Protein AF-A0A420JC66-F1 (afdb_monomer_lite)

Sequence (70 aa):
MAGGPRLIFEQKHRICKQESKHPLTSQANLAKWVKTQCNLEDTPNRSMISRRLANQKIFEQKVSSELIKN

Organism: NCBI:txid62708

Radius of gyration: 12.49 Å; chains: 1; bounding box: 33×33×26 Å

Secondary structure (DSSP, 8-state):
--------HHHHHHHHHHHHH-TT--HHHHHHHHHHHTT-SSPPPHHHHHHHHHTHHHHHHHHHHHHTT-

Structure (mmCIF, N/CA/C/O backbone):
data_AF-A0A420JC66-F1
#
_entry.id   AF-A0A420JC66-F1
#
loop_
_atom_site.group_PDB
_atom_site.id
_atom_site.type_symbol
_atom_site.label_atom_id
_atom_site.label_alt_id
_atom_site.label_comp_id
_atom_site.label_asym_id
_atom_site.label_entity_id
_atom_site.label_seq_id
_atom_site.pdbx_PDB_ins_code
_atom_site.Cartn_x
_atom_site.Cartn_y
_atom_site.Cartn_z
_atom_site.occupancy
_atom_site.B_iso_or_equiv
_atom_site.auth_seq_id
_atom_site.auth_comp_id
_atom_site.auth_asym_id
_atom_site.auth_atom_id
_atom_site.pdbx_PDB_model_num
ATOM 1 N N . MET A 1 1 ? 21.650 -1.958 -5.127 1.00 39.44 1 MET A N 1
ATOM 2 C CA . MET A 1 1 ? 20.380 -2.327 -4.462 1.00 39.44 1 MET A CA 1
ATOM 3 C C . MET A 1 1 ? 19.312 -1.345 -4.913 1.00 39.44 1 MET A C 1
ATOM 5 O O . MET A 1 1 ? 19.442 -0.163 -4.624 1.00 39.44 1 MET A O 1
ATOM 9 N N . ALA A 1 2 ? 18.340 -1.797 -5.707 1.00 47.16 2 ALA A N 1
ATOM 10 C CA . ALA A 1 2 ? 17.351 -0.922 -6.334 1.00 47.16 2 ALA A CA 1
ATOM 11 C C . ALA A 1 2 ? 16.366 -0.365 -5.291 1.00 47.16 2 ALA A C 1
ATOM 13 O O . ALA A 1 2 ? 15.660 -1.116 -4.613 1.00 47.16 2 ALA A O 1
ATOM 14 N N . GLY A 1 3 ? 16.340 0.961 -5.142 1.00 50.62 3 GLY A N 1
ATOM 15 C CA . GLY A 1 3 ? 15.254 1.650 -4.458 1.00 50.62 3 GLY A CA 1
ATOM 16 C C . GLY A 1 3 ? 14.002 1.532 -5.319 1.00 50.62 3 GLY A C 1
ATOM 17 O O . GLY A 1 3 ? 14.027 1.941 -6.472 1.00 50.62 3 GLY A O 1
ATOM 18 N N . GLY A 1 4 ? 12.939 0.923 -4.789 1.00 61.56 4 GLY A N 1
ATOM 19 C CA . GLY A 1 4 ? 11.668 0.791 -5.506 1.00 61.56 4 GLY A CA 1
ATOM 20 C C . GLY A 1 4 ? 11.003 2.146 -5.809 1.00 61.56 4 GLY A C 1
ATOM 21 O O . GLY A 1 4 ? 11.519 3.199 -5.419 1.00 61.56 4 GLY A O 1
ATOM 22 N N . PRO A 1 5 ? 9.827 2.141 -6.459 1.00 72.12 5 PRO A N 1
ATOM 23 C CA . PRO A 1 5 ? 9.220 3.346 -7.018 1.00 72.12 5 PRO A CA 1
ATOM 24 C C . PRO A 1 5 ? 8.899 4.370 -5.928 1.00 72.12 5 PRO A C 1
ATOM 26 O O . PRO A 1 5 ? 8.385 4.043 -4.854 1.00 72.12 5 PRO A O 1
ATOM 29 N N . ARG A 1 6 ? 9.174 5.652 -6.176 1.00 78.94 6 ARG A N 1
ATOM 30 C CA . ARG A 1 6 ? 8.878 6.702 -5.194 1.00 78.94 6 ARG A CA 1
ATOM 31 C C . ARG A 1 6 ? 7.366 6.925 -5.108 1.00 78.94 6 ARG A C 1
ATOM 33 O O . ARG A 1 6 ? 6.799 7.674 -5.889 1.00 78.94 6 ARG A O 1
ATOM 40 N N . LEU A 1 7 ? 6.724 6.306 -4.116 1.00 82.25 7 LEU A N 1
ATOM 41 C CA . LEU A 1 7 ? 5.280 6.450 -3.909 1.00 82.25 7 LEU A CA 1
ATOM 42 C C . LEU A 1 7 ? 4.887 7.906 -3.598 1.00 82.25 7 LEU A C 1
ATOM 44 O O . LEU A 1 7 ? 5.504 8.548 -2.732 1.00 82.25 7 LEU A O 1
ATOM 48 N N . ILE A 1 8 ? 3.820 8.393 -4.235 1.00 86.50 8 ILE A N 1
ATOM 49 C CA . ILE A 1 8 ? 3.192 9.691 -3.929 1.00 86.50 8 ILE A CA 1
ATOM 50 C C . ILE A 1 8 ? 2.261 9.587 -2.712 1.00 86.50 8 ILE A C 1
ATOM 52 O O . ILE A 1 8 ? 2.026 8.498 -2.184 1.00 86.50 8 ILE A O 1
ATOM 56 N N . PHE A 1 9 ? 1.772 10.725 -2.210 1.00 82.94 9 PHE A N 1
ATOM 57 C CA . PHE A 1 9 ? 0.947 10.777 -0.996 1.00 82.94 9 PHE A CA 1
ATOM 58 C C . PHE A 1 9 ? -0.303 9.894 -1.094 1.00 82.94 9 PHE A C 1
ATOM 60 O O . PHE A 1 9 ? -0.509 9.041 -0.232 1.00 82.94 9 PHE A O 1
ATOM 67 N N . GLU A 1 10 ? -1.074 10.017 -2.175 1.00 84.56 10 GLU A N 1
ATOM 68 C CA . GLU A 1 10 ? -2.307 9.246 -2.364 1.00 84.56 10 GLU A CA 1
ATOM 69 C C . GLU A 1 10 ? -2.074 7.733 -2.340 1.00 84.56 10 GLU A C 1
ATOM 71 O O . GLU A 1 10 ? -2.840 6.988 -1.733 1.00 84.56 10 GLU A O 1
ATOM 76 N N . GLN A 1 11 ? -0.980 7.269 -2.944 1.00 88.31 11 GLN A N 1
ATOM 77 C CA . GLN A 1 11 ? -0.621 5.852 -2.976 1.00 88.31 11 GLN A CA 1
ATOM 78 C C . GLN A 1 11 ? -0.286 5.336 -1.571 1.00 88.31 11 GLN A C 1
ATOM 80 O O . GLN A 1 11 ? -0.712 4.249 -1.188 1.00 88.31 11 GLN A O 1
ATOM 85 N N . LYS A 1 12 ? 0.425 6.135 -0.762 1.00 86.81 12 LYS A N 1
ATOM 86 C CA . LYS A 1 12 ? 0.706 5.807 0.649 1.00 86.81 12 LYS A CA 1
ATOM 87 C C . LYS A 1 12 ? -0.579 5.735 1.462 1.00 86.81 12 LYS A C 1
ATOM 89 O O . LYS A 1 12 ? -0.745 4.80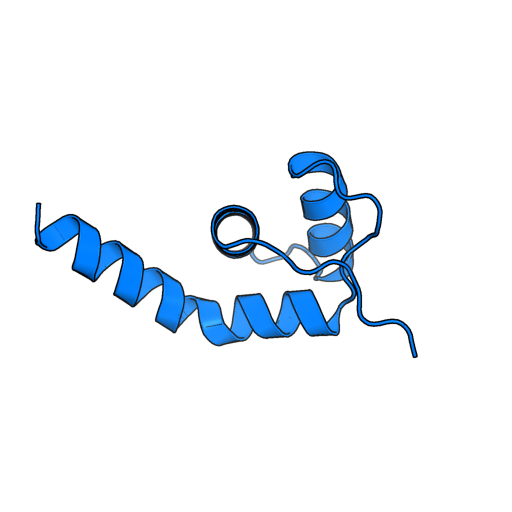9 2.246 1.00 86.81 12 LYS A O 1
ATOM 94 N N . HIS A 1 13 ? -1.486 6.682 1.245 1.00 83.75 13 HIS A N 1
ATOM 95 C CA . HIS A 1 13 ? -2.775 6.709 1.921 1.00 83.75 13 HIS A CA 1
ATOM 96 C C . HIS A 1 13 ? -3.633 5.486 1.557 1.00 83.75 13 HIS A C 1
ATOM 98 O O . HIS A 1 13 ? -4.200 4.844 2.439 1.00 83.75 13 HIS A O 1
ATOM 104 N N . ARG A 1 14 ? -3.661 5.091 0.276 1.00 86.69 14 ARG A N 1
ATOM 105 C CA . ARG A 1 14 ? -4.340 3.869 -0.184 1.00 86.69 14 ARG A CA 1
ATOM 106 C C . ARG A 1 14 ? -3.776 2.603 0.463 1.00 86.69 14 ARG A C 1
ATOM 108 O O . ARG A 1 14 ? -4.567 1.750 0.849 1.00 86.69 14 ARG A O 1
ATOM 115 N N . ILE A 1 15 ? -2.452 2.499 0.622 1.00 89.00 15 ILE A N 1
ATOM 116 C CA . ILE A 1 15 ? -1.802 1.377 1.327 1.00 89.00 15 ILE A CA 1
ATOM 117 C C . ILE A 1 15 ? -2.326 1.266 2.760 1.00 89.00 15 ILE A C 1
ATOM 119 O O . ILE A 1 15 ? -2.802 0.204 3.149 1.00 89.00 15 ILE A O 1
ATOM 123 N N . CYS A 1 16 ? -2.282 2.362 3.524 1.00 86.81 16 CYS A N 1
ATOM 124 C CA . CYS A 1 16 ? -2.757 2.369 4.908 1.00 86.81 16 CYS A CA 1
ATOM 125 C C . CYS A 1 16 ? -4.252 2.030 4.993 1.00 86.81 16 CYS A C 1
ATOM 127 O O . CYS A 1 16 ? -4.654 1.196 5.794 1.00 86.81 16 CYS A O 1
ATOM 129 N N . LYS A 1 17 ? -5.079 2.608 4.110 1.00 86.69 17 LYS A N 1
ATOM 130 C CA . LYS A 1 17 ? -6.523 2.335 4.064 1.00 86.69 17 LYS A CA 1
ATOM 131 C C . LYS A 1 17 ? -6.831 0.872 3.732 1.00 86.69 17 LYS A C 1
ATOM 133 O O . LYS A 1 17 ? -7.792 0.324 4.265 1.00 86.69 17 LYS A O 1
ATOM 138 N N . GLN A 1 18 ? -6.054 0.257 2.841 1.00 89.31 18 GLN A N 1
ATOM 139 C CA . GLN A 1 18 ? -6.224 -1.148 2.478 1.00 89.31 18 GLN A CA 1
ATOM 140 C C . GLN A 1 18 ? -5.847 -2.076 3.633 1.00 89.31 18 GLN A C 1
ATOM 142 O O . GLN A 1 18 ? -6.592 -3.014 3.903 1.00 89.31 18 GLN A O 1
ATOM 147 N N . GLU A 1 19 ? -4.752 -1.783 4.338 1.00 88.38 19 GLU A N 1
ATOM 148 C CA . GLU A 1 19 ? -4.359 -2.522 5.542 1.00 88.38 19 GLU A CA 1
ATOM 149 C C . GLU A 1 19 ? -5.436 -2.424 6.629 1.00 88.38 19 GLU A C 1
ATOM 151 O O . GLU A 1 19 ? -5.858 -3.445 7.158 1.00 88.38 19 GLU A O 1
ATOM 156 N N . SER A 1 20 ? -5.972 -1.226 6.899 1.00 84.06 20 SER A N 1
ATOM 157 C CA . SER A 1 20 ? -7.049 -1.053 7.889 1.00 84.06 20 SER A CA 1
ATOM 158 C C . SER A 1 20 ? -8.312 -1.846 7.554 1.00 84.06 20 SER A C 1
ATOM 160 O O . SER A 1 20 ? -9.010 -2.300 8.455 1.00 84.06 20 SER A O 1
ATOM 162 N N . LYS A 1 21 ? -8.629 -2.009 6.263 1.00 85.50 21 LYS A N 1
ATOM 163 C CA . LYS A 1 21 ? -9.778 -2.807 5.808 1.00 85.50 21 LYS A CA 1
ATOM 164 C C . LYS A 1 21 ? -9.512 -4.310 5.856 1.00 85.50 21 LYS A C 1
ATOM 166 O O . LYS A 1 21 ? -10.442 -5.084 6.064 1.00 85.50 21 LYS A O 1
ATOM 171 N N . HIS A 1 22 ? -8.267 -4.720 5.629 1.00 87.38 22 HIS A N 1
ATOM 172 C CA . HIS A 1 22 ? -7.871 -6.121 5.513 1.00 87.38 22 HIS A CA 1
ATOM 173 C C . HIS A 1 22 ? -6.567 -6.391 6.284 1.00 87.38 22 HIS A C 1
ATOM 175 O O . HIS A 1 22 ? -5.548 -6.699 5.660 1.00 87.38 22 HIS A O 1
ATOM 181 N N . PRO A 1 23 ? -6.591 -6.342 7.628 1.00 81.56 23 PRO A N 1
ATOM 182 C CA . PRO A 1 23 ? -5.388 -6.354 8.474 1.00 81.56 23 PRO A CA 1
ATOM 183 C C . PRO A 1 23 ? -4.610 -7.681 8.470 1.00 81.56 23 PRO A C 1
ATOM 185 O O . PRO A 1 23 ? -3.502 -7.753 8.986 1.00 81.56 23 PRO A O 1
ATOM 188 N N . LEU A 1 24 ? -5.177 -8.748 7.897 1.00 86.44 24 LEU A N 1
ATOM 189 C CA . LEU A 1 24 ? -4.501 -10.041 7.720 1.00 86.44 24 LEU A CA 1
ATOM 190 C C . LEU A 1 24 ? -3.782 -10.154 6.363 1.00 86.44 24 LEU A C 1
ATOM 192 O O . LEU A 1 24 ? -3.193 -11.191 6.050 1.00 86.44 24 LEU A O 1
ATOM 196 N N . THR A 1 25 ? -3.838 -9.112 5.530 1.00 86.56 25 THR A N 1
ATOM 197 C CA . THR A 1 25 ? -3.163 -9.106 4.231 1.00 86.56 25 THR A CA 1
ATOM 198 C C . THR A 1 25 ? -1.656 -9.075 4.438 1.00 86.56 25 THR A C 1
ATOM 200 O O . THR A 1 25 ? -1.111 -8.182 5.076 1.00 86.56 25 THR A O 1
ATOM 203 N N . SER A 1 26 ? -0.935 -10.034 3.859 1.00 89.00 26 SER A N 1
ATOM 204 C CA . SER A 1 26 ? 0.526 -10.008 3.932 1.00 89.00 26 SER A CA 1
ATOM 205 C C . SER A 1 26 ? 1.091 -8.773 3.219 1.00 89.00 26 SER A C 1
ATOM 207 O O . SER A 1 26 ? 0.593 -8.356 2.172 1.00 89.00 26 SER A O 1
ATOM 209 N N . GLN A 1 27 ? 2.208 -8.231 3.711 1.00 88.50 27 GLN A N 1
ATOM 210 C CA . GLN A 1 27 ? 2.883 -7.090 3.073 1.00 88.50 27 GLN A CA 1
ATOM 211 C C . GLN A 1 27 ? 3.261 -7.356 1.603 1.00 88.50 27 GLN A C 1
ATOM 213 O O . GLN A 1 27 ? 3.304 -6.427 0.800 1.00 88.50 27 GLN A O 1
ATOM 218 N N . ALA A 1 28 ? 3.525 -8.616 1.238 1.00 90.00 28 ALA A N 1
ATOM 219 C CA . ALA A 1 28 ? 3.792 -9.013 -0.144 1.00 90.00 28 ALA A CA 1
ATOM 220 C C . ALA A 1 28 ? 2.535 -8.908 -1.024 1.00 90.00 28 ALA A C 1
ATOM 222 O O . ALA A 1 28 ? 2.608 -8.428 -2.155 1.00 90.00 28 ALA A O 1
ATOM 223 N N . ASN A 1 29 ? 1.376 -9.308 -0.498 1.00 90.75 29 ASN A N 1
ATOM 224 C CA . ASN A 1 29 ? 0.102 -9.146 -1.193 1.00 90.75 29 ASN A CA 1
ATOM 225 C C . ASN A 1 29 ? -0.304 -7.670 -1.264 1.00 90.75 29 ASN A C 1
ATOM 227 O O . ASN A 1 29 ? -0.763 -7.220 -2.310 1.00 90.75 29 ASN A O 1
ATOM 231 N N . LEU A 1 30 ? -0.040 -6.895 -0.210 1.00 90.62 30 LEU A N 1
ATOM 232 C CA . LEU A 1 30 ? -0.266 -5.451 -0.187 1.00 90.62 30 LEU A CA 1
ATOM 233 C C . LEU A 1 30 ? 0.597 -4.719 -1.234 1.00 90.62 30 LEU A C 1
ATOM 2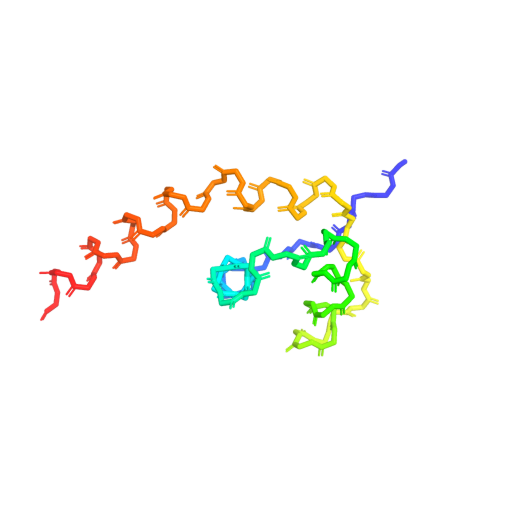35 O O . LEU A 1 30 ? 0.120 -3.817 -1.922 1.00 90.62 30 LEU A O 1
ATOM 239 N N . ALA A 1 31 ? 1.854 -5.144 -1.410 1.00 91.31 31 ALA A N 1
ATOM 240 C CA . ALA A 1 31 ? 2.756 -4.633 -2.441 1.00 91.31 31 ALA A CA 1
ATOM 241 C C . ALA A 1 31 ? 2.252 -4.913 -3.866 1.00 91.31 31 ALA A C 1
ATOM 243 O O . ALA A 1 31 ? 2.264 -4.025 -4.720 1.00 91.31 31 ALA A O 1
ATOM 244 N N . LYS A 1 32 ? 1.780 -6.139 -4.125 1.00 91.88 32 LYS A N 1
ATOM 245 C CA . LYS A 1 32 ? 1.173 -6.500 -5.416 1.00 91.88 32 LYS A CA 1
ATOM 246 C C . LYS A 1 32 ? -0.099 -5.695 -5.668 1.00 91.88 32 LYS A C 1
ATOM 248 O O . LYS A 1 32 ? -0.260 -5.124 -6.742 1.00 91.88 32 LYS A O 1
ATOM 253 N N . TRP A 1 33 ? -0.957 -5.591 -4.656 1.00 92.25 33 TRP A N 1
ATOM 254 C CA . TRP A 1 33 ? -2.198 -4.832 -4.734 1.00 92.25 33 TRP A CA 1
ATOM 255 C C . TRP A 1 33 ? -1.941 -3.365 -5.081 1.00 92.25 33 TRP A C 1
ATOM 257 O O . TRP A 1 33 ? -2.562 -2.846 -6.005 1.00 92.25 33 TRP A O 1
ATOM 267 N N . VAL A 1 34 ? -0.993 -2.700 -4.409 1.00 90.56 34 VAL A N 1
ATOM 268 C CA . VAL A 1 34 ? -0.732 -1.281 -4.687 1.00 90.56 34 VAL A CA 1
ATOM 269 C C . VAL A 1 34 ? -0.119 -1.073 -6.071 1.00 90.56 34 VAL A C 1
ATOM 271 O O . VAL A 1 34 ? -0.463 -0.088 -6.722 1.00 90.56 34 VAL A O 1
ATOM 274 N N . LYS A 1 35 ? 0.717 -2.005 -6.561 1.00 91.06 35 LYS A N 1
ATOM 275 C CA . LYS A 1 35 ? 1.210 -1.966 -7.946 1.00 91.06 35 LYS A CA 1
ATOM 276 C C . LYS A 1 35 ? 0.044 -1.942 -8.931 1.00 91.06 35 LYS A C 1
ATOM 278 O O . LYS A 1 35 ? -0.008 -1.051 -9.771 1.00 91.06 35 LYS A O 1
ATOM 283 N N . THR A 1 36 ? -0.902 -2.870 -8.788 1.00 92.56 36 THR A N 1
ATOM 284 C CA . THR A 1 36 ? -2.079 -2.960 -9.663 1.00 92.56 36 THR A CA 1
ATOM 285 C C . THR A 1 36 ? -2.988 -1.740 -9.526 1.00 92.56 36 THR A C 1
ATOM 287 O O . THR A 1 36 ? -3.374 -1.145 -10.524 1.00 92.56 36 THR A O 1
ATOM 290 N N . GLN A 1 37 ? -3.312 -1.327 -8.300 1.00 90.31 37 GLN A N 1
ATOM 291 C CA . GLN A 1 37 ? -4.261 -0.235 -8.058 1.00 90.31 37 GLN A CA 1
ATOM 292 C C . GLN A 1 37 ? -3.729 1.151 -8.422 1.00 90.31 37 GLN A C 1
ATOM 294 O O . GLN A 1 37 ? -4.519 2.064 -8.647 1.00 90.31 37 GLN A O 1
ATOM 299 N N . CYS A 1 38 ? -2.409 1.329 -8.422 1.00 87.19 38 CYS A N 1
ATOM 300 C CA . CYS A 1 38 ? -1.765 2.609 -8.713 1.00 87.19 38 CYS A CA 1
ATOM 301 C C . CYS A 1 38 ? -1.006 2.600 -10.045 1.00 87.19 38 CYS A C 1
ATOM 303 O O . CYS A 1 38 ? -0.276 3.552 -10.306 1.00 87.19 38 CYS A O 1
ATOM 305 N N . ASN A 1 39 ? -1.159 1.536 -10.844 1.00 88.00 39 ASN A N 1
ATOM 306 C CA . ASN A 1 39 ? -0.472 1.322 -12.117 1.00 88.00 39 ASN A CA 1
ATOM 307 C C . ASN A 1 39 ? 1.037 1.634 -12.052 1.00 88.00 39 ASN A C 1
ATOM 309 O O . ASN A 1 39 ? 1.566 2.404 -12.849 1.00 88.00 39 ASN A O 1
ATOM 313 N N . LEU A 1 40 ? 1.718 1.092 -11.038 1.00 87.19 40 LEU A N 1
ATOM 314 C CA . LEU A 1 40 ? 3.155 1.310 -10.857 1.00 87.19 40 LEU A CA 1
ATOM 315 C C . LEU A 1 40 ? 3.950 0.425 -11.819 1.00 87.19 40 LEU A C 1
ATOM 317 O O . LEU A 1 40 ? 3.633 -0.756 -11.973 1.00 87.19 40 LEU A O 1
ATOM 321 N N . GLU A 1 41 ? 5.029 0.963 -12.385 1.00 88.38 41 GLU A N 1
ATOM 322 C CA . GLU A 1 41 ? 5.975 0.187 -13.201 1.00 88.38 41 GLU A CA 1
ATOM 323 C C . GLU A 1 41 ? 6.557 -0.979 -12.383 1.00 88.38 41 GLU A C 1
ATOM 325 O O . GLU A 1 41 ? 6.481 -2.154 -12.763 1.00 88.38 41 GLU A O 1
ATOM 330 N N . ASP A 1 42 ? 7.003 -0.665 -11.167 1.00 87.81 42 ASP A N 1
ATOM 331 C CA . ASP A 1 42 ? 7.629 -1.611 -10.255 1.00 87.81 42 ASP A CA 1
ATOM 332 C C . ASP A 1 42 ? 6.763 -1.953 -9.046 1.00 87.81 42 ASP A C 1
ATOM 334 O O . ASP A 1 42 ? 5.989 -1.148 -8.525 1.00 87.81 42 ASP A O 1
ATOM 338 N N . THR A 1 43 ? 6.934 -3.178 -8.547 1.00 89.38 43 THR A N 1
ATOM 339 C CA . THR A 1 43 ? 6.306 -3.598 -7.292 1.00 89.38 43 THR A CA 1
ATOM 340 C C . THR A 1 43 ? 7.049 -2.942 -6.128 1.00 89.38 43 THR A C 1
ATOM 342 O O . THR A 1 43 ? 8.259 -3.149 -5.996 1.00 89.38 43 THR A O 1
ATOM 345 N N . PRO A 1 44 ? 6.375 -2.194 -5.235 1.00 88.00 44 PRO A N 1
ATOM 346 C CA . PRO A 1 44 ? 7.025 -1.668 -4.043 1.00 88.00 44 PRO A CA 1
ATOM 347 C C . PRO A 1 44 ? 7.605 -2.797 -3.200 1.00 88.00 44 PRO A C 1
ATOM 349 O O . PRO A 1 44 ? 6.946 -3.801 -2.941 1.00 88.00 44 PRO A O 1
ATOM 352 N N . ASN A 1 45 ? 8.842 -2.639 -2.743 1.00 89.06 45 ASN A N 1
ATOM 353 C CA . ASN A 1 45 ? 9.450 -3.667 -1.912 1.00 89.06 45 ASN A CA 1
ATOM 354 C C . ASN A 1 45 ? 8.845 -3.680 -0.497 1.00 89.06 45 ASN A C 1
ATOM 356 O O . ASN A 1 45 ? 8.215 -2.721 -0.033 1.00 89.06 45 ASN A O 1
ATOM 360 N N . ARG A 1 46 ? 9.077 -4.782 0.218 1.00 85.94 46 ARG A N 1
ATOM 361 C CA . ARG A 1 46 ? 8.527 -5.006 1.560 1.00 85.94 46 ARG A CA 1
ATOM 362 C C . ARG A 1 46 ? 8.913 -3.902 2.554 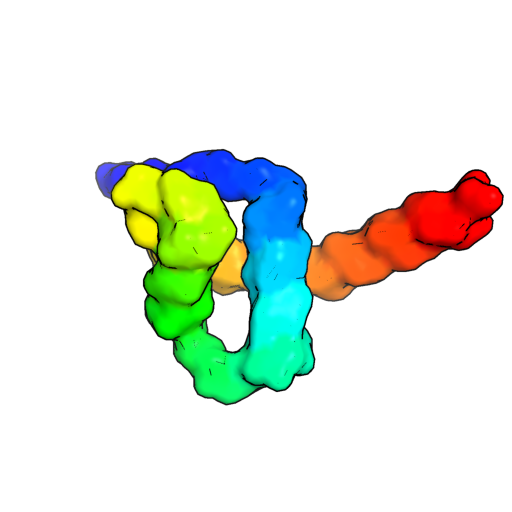1.00 85.94 46 ARG A C 1
ATOM 364 O O . ARG A 1 46 ? 8.073 -3.472 3.340 1.00 85.94 46 ARG A O 1
ATOM 371 N N . SER A 1 47 ? 10.142 -3.391 2.483 1.00 86.75 47 SER A N 1
ATOM 372 C CA . SER A 1 47 ? 10.626 -2.313 3.356 1.00 86.75 47 SER A CA 1
ATOM 373 C C . SER A 1 47 ? 9.864 -1.004 3.143 1.00 86.75 47 SER A C 1
ATOM 375 O O . SER A 1 47 ? 9.576 -0.286 4.101 1.00 86.75 47 SER A O 1
ATOM 377 N N . MET A 1 48 ? 9.489 -0.695 1.899 1.00 87.50 48 MET A N 1
ATOM 378 C CA . MET A 1 48 ? 8.661 0.469 1.591 1.00 87.50 48 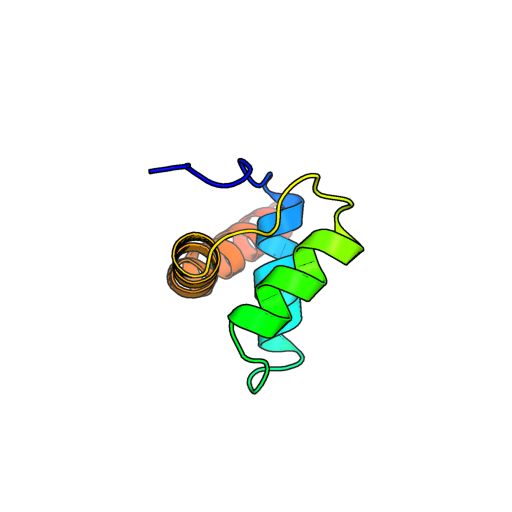MET A CA 1
ATOM 379 C C . MET A 1 48 ? 7.266 0.333 2.188 1.00 87.50 48 MET A C 1
ATOM 381 O O . MET A 1 48 ? 6.807 1.279 2.825 1.00 87.50 48 MET A O 1
ATOM 385 N N . ILE A 1 49 ? 6.623 -0.829 2.023 1.00 88.88 49 ILE A N 1
ATOM 386 C CA . ILE A 1 49 ? 5.308 -1.110 2.613 1.00 88.88 49 ILE A CA 1
ATOM 387 C C . ILE A 1 49 ? 5.372 -0.988 4.134 1.00 88.88 49 ILE A C 1
ATOM 389 O O . ILE A 1 49 ? 4.632 -0.197 4.715 1.00 88.88 49 ILE A O 1
ATOM 393 N N . SER A 1 50 ? 6.329 -1.668 4.770 1.00 88.62 50 SER A N 1
ATOM 394 C CA . SER A 1 50 ? 6.522 -1.617 6.221 1.00 88.62 50 SER A CA 1
ATOM 395 C C . SER A 1 50 ? 6.709 -0.188 6.729 1.00 88.62 50 SER A C 1
ATOM 397 O O . SER A 1 50 ? 6.141 0.180 7.752 1.00 88.62 50 SER A O 1
ATOM 399 N N . ARG A 1 51 ? 7.457 0.656 6.003 1.00 86.75 51 ARG A N 1
ATOM 400 C CA . ARG A 1 51 ? 7.635 2.069 6.365 1.00 86.75 51 ARG A CA 1
ATOM 401 C C . ARG A 1 51 ? 6.338 2.874 6.246 1.00 86.75 51 ARG A C 1
ATOM 403 O O . ARG A 1 51 ? 6.188 3.858 6.964 1.00 86.75 51 ARG A O 1
ATOM 410 N N . ARG A 1 52 ? 5.415 2.526 5.344 1.00 85.81 52 ARG A N 1
ATOM 411 C CA . ARG A 1 52 ? 4.114 3.217 5.246 1.00 85.81 52 ARG A CA 1
ATOM 412 C C . ARG A 1 52 ? 3.179 2.806 6.368 1.00 85.81 52 ARG A C 1
ATOM 414 O O . ARG A 1 52 ? 2.641 3.695 7.015 1.00 85.81 52 ARG A O 1
ATOM 421 N N . LEU A 1 53 ? 3.115 1.514 6.668 1.00 83.94 53 LEU A N 1
ATOM 422 C CA . LEU A 1 53 ? 2.334 0.992 7.789 1.00 83.94 53 LEU A CA 1
ATOM 423 C C . LEU A 1 53 ? 2.852 1.506 9.143 1.00 83.94 53 LEU A C 1
ATOM 425 O O . LEU A 1 53 ? 2.073 1.957 9.969 1.00 83.94 53 LEU A O 1
ATOM 429 N N . ALA A 1 54 ? 4.172 1.566 9.352 1.00 83.50 54 ALA A N 1
ATOM 430 C CA . ALA A 1 54 ? 4.743 2.118 10.588 1.00 83.50 54 ALA A CA 1
ATOM 431 C C . ALA A 1 54 ? 4.396 3.604 10.803 1.00 83.50 54 ALA A C 1
ATOM 433 O O . ALA A 1 54 ? 4.218 4.051 11.931 1.00 83.50 54 ALA A O 1
ATOM 434 N N . ASN A 1 55 ? 4.267 4.370 9.716 1.00 75.06 55 ASN A N 1
ATOM 435 C CA . ASN A 1 55 ? 3.874 5.779 9.769 1.00 75.06 55 ASN A CA 1
ATOM 436 C C . ASN A 1 55 ? 2.352 5.976 9.671 1.00 75.06 55 ASN A C 1
ATOM 438 O O . ASN A 1 55 ? 1.902 7.117 9.604 1.00 75.06 55 ASN A O 1
ATOM 442 N N . GLN A 1 56 ? 1.553 4.905 9.649 1.00 71.50 56 GLN A N 1
ATOM 443 C CA . GLN A 1 56 ? 0.108 4.972 9.437 1.00 71.50 56 GLN A CA 1
ATOM 444 C C . GLN A 1 56 ? -0.585 5.896 10.441 1.00 71.50 56 GLN A C 1
ATOM 446 O O . GLN A 1 56 ? -1.339 6.770 10.026 1.00 71.50 56 GLN A O 1
ATOM 451 N N . LYS A 1 57 ? -0.245 5.790 11.732 1.00 66.75 57 LYS A N 1
ATOM 452 C CA . LYS A 1 57 ? -0.795 6.665 12.781 1.00 66.75 57 LYS A CA 1
ATOM 453 C C . LYS A 1 57 ? -0.472 8.146 12.552 1.00 66.75 57 LYS A C 1
ATOM 455 O O . LYS A 1 57 ? -1.314 8.999 12.805 1.00 66.75 57 LYS A O 1
ATOM 460 N N . ILE A 1 58 ? 0.718 8.455 12.030 1.00 67.12 58 ILE A N 1
ATOM 461 C CA . ILE A 1 58 ? 1.114 9.831 11.686 1.00 67.12 58 ILE A CA 1
ATOM 462 C C . ILE A 1 58 ? 0.271 10.341 10.510 1.00 67.12 58 ILE A C 1
ATOM 464 O O . ILE A 1 58 ? -0.153 11.494 10.510 1.00 67.12 58 ILE A O 1
ATOM 468 N N . PHE A 1 59 ? -0.002 9.491 9.515 1.00 63.16 59 PHE A N 1
ATOM 469 C CA . PHE A 1 59 ? -0.854 9.851 8.379 1.00 63.16 59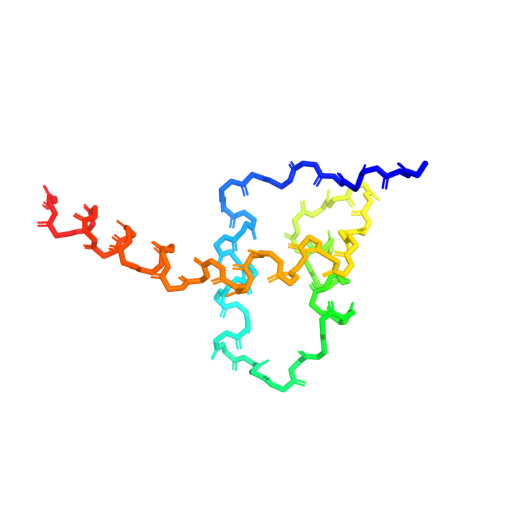 PHE A CA 1
ATOM 470 C C . PHE A 1 59 ? -2.319 10.053 8.787 1.00 63.16 59 PHE A C 1
ATOM 472 O O . PHE A 1 59 ? -2.913 11.054 8.394 1.00 63.16 59 PHE A O 1
ATOM 479 N N . GLU A 1 60 ? -2.887 9.157 9.596 1.00 64.75 60 GLU A N 1
ATOM 480 C CA . GLU A 1 60 ? -4.274 9.250 10.073 1.00 64.75 60 GLU A CA 1
ATOM 481 C C . GLU A 1 60 ? -4.506 10.503 10.932 1.00 64.75 60 GLU A C 1
ATOM 483 O O . GLU A 1 60 ? -5.511 11.191 10.763 1.00 64.75 60 GLU A O 1
ATOM 488 N N . GLN A 1 61 ? -3.550 10.869 11.792 1.00 64.44 61 GLN A N 1
ATOM 489 C CA . GLN A 1 61 ? -3.628 12.107 12.577 1.00 64.44 61 GLN A CA 1
ATOM 490 C C . GLN A 1 61 ? -3.557 13.366 11.703 1.00 64.44 61 GLN A C 1
ATOM 492 O O . GLN A 1 61 ? -4.255 14.346 11.973 1.00 64.44 61 GLN A O 1
ATOM 497 N N . LYS A 1 62 ? -2.739 13.352 10.642 1.00 61.56 62 LYS A N 1
ATOM 498 C CA . LYS A 1 62 ? -2.541 14.516 9.767 1.00 61.56 62 LYS A CA 1
ATOM 499 C C . LYS A 1 62 ? -3.752 14.779 8.870 1.00 61.56 62 LYS A C 1
ATOM 501 O O . LYS A 1 62 ? -4.182 15.921 8.776 1.00 61.56 62 LYS A O 1
ATOM 506 N N . VAL A 1 63 ? -4.347 13.724 8.303 1.00 60.88 63 VAL A N 1
ATOM 507 C CA . VAL A 1 63 ? -5.591 13.815 7.515 1.00 60.88 63 VAL A CA 1
ATOM 508 C C . VAL A 1 63 ? -6.753 14.307 8.382 1.00 60.88 63 VAL A C 1
ATOM 510 O O . VAL A 1 63 ? -7.462 15.221 7.974 1.00 60.88 63 VAL A O 1
ATOM 513 N N . SER A 1 64 ? -6.911 13.782 9.602 1.00 58.38 64 SER A N 1
ATOM 514 C CA . SER A 1 64 ? -7.930 14.276 10.542 1.00 58.38 64 SER A CA 1
ATOM 515 C C . SER A 1 64 ? -7.718 15.747 10.912 1.00 58.38 64 SER A C 1
ATOM 517 O O . SER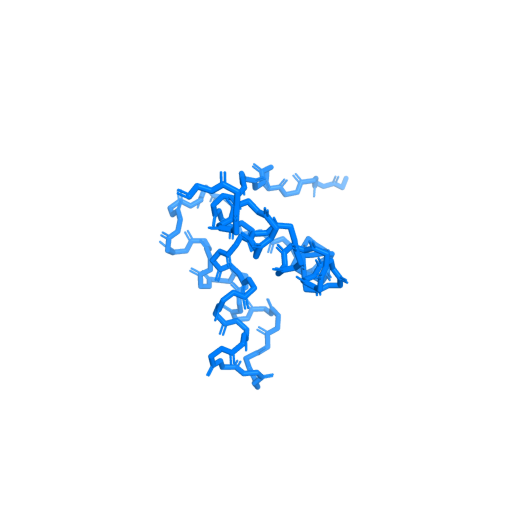 A 1 64 ? -8.678 16.502 10.999 1.00 58.38 64 SER A O 1
ATOM 519 N N . SER A 1 65 ? -6.467 16.183 11.080 1.00 58.81 65 SER A N 1
ATOM 520 C CA . SER A 1 65 ? -6.155 17.582 11.411 1.00 58.81 65 SER A CA 1
ATOM 521 C C . SER A 1 65 ? -6.417 18.558 10.258 1.00 58.81 65 SER A C 1
ATOM 523 O O . SER A 1 65 ? -6.713 19.722 10.513 1.00 58.81 65 SER A O 1
ATOM 525 N N . GLU A 1 66 ? -6.287 18.115 9.006 1.00 57.25 66 GLU A N 1
ATOM 526 C CA . GLU A 1 66 ? -6.604 18.920 7.816 1.00 57.25 66 GLU A CA 1
ATOM 527 C C . GLU A 1 66 ? -8.116 18.959 7.539 1.00 57.25 66 GLU A C 1
ATOM 529 O O . GLU A 1 66 ? -8.628 19.999 7.145 1.00 57.25 66 GLU A O 1
ATOM 534 N N . LEU A 1 67 ? -8.846 17.875 7.828 1.00 53.66 67 LEU A N 1
ATOM 535 C CA . LEU A 1 67 ? -10.312 17.816 7.720 1.00 53.66 67 LEU A CA 1
ATOM 536 C C . LEU A 1 67 ? -11.046 18.666 8.764 1.00 53.66 67 LEU A C 1
ATOM 538 O O . LEU A 1 67 ? -12.141 19.129 8.486 1.00 53.66 67 LEU A O 1
ATOM 542 N N . ILE A 1 68 ? -10.465 18.866 9.950 1.00 55.16 68 ILE A N 1
ATOM 543 C CA . ILE A 1 68 ? -11.063 19.685 11.024 1.00 55.16 68 ILE A CA 1
ATOM 544 C C . ILE A 1 68 ? -10.876 21.196 10.772 1.00 55.16 68 ILE A C 1
ATOM 546 O O . ILE A 1 68 ? -11.524 22.015 11.417 1.00 55.16 68 ILE A O 1
ATOM 550 N N . LYS A 1 69 ? -9.975 21.588 9.862 1.00 50.00 69 LYS A N 1
ATOM 551 C CA . LYS A 1 69 ? -9.653 22.999 9.581 1.00 50.00 69 LYS A CA 1
ATOM 552 C C . LYS A 1 69 ? -10.407 23.601 8.387 1.00 50.00 69 LYS A C 1
ATOM 554 O O . LYS A 1 69 ? -10.216 24.787 8.128 1.00 50.00 69 LYS A O 1
ATOM 559 N N . ASN A 1 70 ? -11.238 22.814 7.707 1.00 45.41 70 ASN A N 1
ATOM 560 C CA . ASN A 1 70 ? -12.182 23.259 6.676 1.00 45.41 70 ASN A CA 1
ATOM 561 C C . ASN A 1 70 ? -13.619 23.127 7.185 1.00 45.41 70 ASN A C 1
ATOM 563 O O . ASN A 1 70 ? -14.477 23.848 6.634 1.00 45.41 70 ASN A O 1
#

pLDDT: mean 78.98, std 14.02, range [39.44, 92.56]

Foldseek 3Di:
DDQFDDDDPVLLLVLLVVCVVPVVQDLQNSQVVSCVVVVGPDRHDSVVSVVSNVCSVVSVVVVVVVVVVD